Protein AF-A0A972PY99-F1 (afdb_monomer_lite)

Structure (mmCIF, N/CA/C/O backbone):
data_AF-A0A972PY99-F1
#
_entry.id   AF-A0A972PY99-F1
#
loop_
_atom_site.group_PDB
_atom_site.id
_atom_site.type_symbol
_atom_site.label_atom_id
_atom_site.label_alt_id
_atom_site.label_comp_id
_atom_site.label_asym_id
_atom_site.label_entity_id
_atom_site.label_seq_id
_atom_site.pdbx_PDB_ins_code
_atom_site.Cartn_x
_atom_site.Cartn_y
_atom_site.Cartn_z
_atom_site.occupancy
_atom_site.B_iso_or_equiv
_atom_site.auth_seq_id
_atom_site.auth_comp_id
_atom_site.auth_asym_id
_atom_site.auth_atom_id
_atom_site.pdbx_PDB_model_num
ATOM 1 N N . MET A 1 1 ? 29.462 -8.118 -29.862 1.00 39.62 1 MET A N 1
ATOM 2 C CA . MET A 1 1 ? 28.366 -7.393 -29.189 1.00 39.62 1 MET A CA 1
ATOM 3 C C . MET A 1 1 ? 28.884 -6.023 -28.794 1.00 39.62 1 MET A C 1
ATOM 5 O O . MET A 1 1 ? 29.628 -5.908 -27.832 1.00 39.62 1 MET A O 1
ATOM 9 N N . THR A 1 2 ? 28.599 -5.004 -29.597 1.00 37.78 2 THR A N 1
ATOM 10 C CA . THR A 1 2 ? 28.903 -3.607 -29.271 1.00 37.78 2 THR A CA 1
ATOM 11 C C . THR A 1 2 ? 27.813 -3.094 -28.340 1.00 37.78 2 THR A C 1
ATOM 13 O O . THR A 1 2 ? 26.681 -2.885 -28.763 1.00 37.78 2 THR A O 1
ATOM 16 N N . MET A 1 3 ? 28.150 -2.965 -27.060 1.00 38.34 3 MET A N 1
ATOM 17 C CA . MET A 1 3 ? 27.289 -2.387 -26.033 1.00 38.34 3 MET A CA 1
ATOM 18 C C . MET A 1 3 ? 27.136 -0.892 -26.343 1.00 38.34 3 MET A C 1
ATOM 20 O O . MET A 1 3 ? 28.076 -0.120 -26.154 1.00 38.34 3 MET A O 1
ATOM 24 N N . TYR A 1 4 ? 25.993 -0.491 -26.906 1.00 44.38 4 TYR A N 1
ATOM 25 C CA . TYR A 1 4 ? 25.688 0.925 -27.099 1.00 44.38 4 TYR A CA 1
ATOM 26 C C . TYR A 1 4 ? 25.599 1.601 -25.721 1.00 44.38 4 TYR A C 1
ATOM 28 O O . TYR A 1 4 ? 25.032 1.010 -24.797 1.00 44.38 4 TYR A O 1
ATOM 36 N N . PRO A 1 5 ? 26.159 2.811 -25.538 1.00 54.22 5 PRO A N 1
ATOM 37 C CA . PRO A 1 5 ? 26.021 3.531 -24.281 1.00 54.22 5 PRO A CA 1
ATOM 38 C C . PRO A 1 5 ? 24.532 3.713 -23.976 1.00 54.22 5 PRO A C 1
ATOM 40 O O . PRO A 1 5 ? 23.781 4.224 -24.805 1.00 54.22 5 PRO A O 1
ATOM 43 N N . VAL A 1 6 ? 24.110 3.244 -22.798 1.00 61.12 6 VAL A N 1
ATOM 44 C CA . VAL A 1 6 ? 22.714 3.339 -22.358 1.00 61.12 6 VAL A CA 1
ATOM 45 C C . VAL A 1 6 ? 22.304 4.806 -22.348 1.00 61.12 6 VAL A C 1
ATOM 47 O O . VAL A 1 6 ? 22.942 5.611 -21.660 1.00 61.12 6 VAL A O 1
ATOM 50 N N . ASP A 1 7 ? 21.254 5.127 -23.107 1.00 76.38 7 ASP A N 1
ATOM 51 C CA . ASP A 1 7 ? 20.685 6.468 -23.156 1.00 76.38 7 ASP A CA 1
ATOM 52 C C . ASP A 1 7 ? 20.296 6.919 -21.737 1.00 76.38 7 ASP A C 1
ATOM 54 O O . ASP A 1 7 ? 19.816 6.131 -20.914 1.00 76.38 7 ASP A O 1
ATOM 58 N N . MET A 1 8 ? 20.521 8.194 -21.425 1.00 80.69 8 MET A N 1
ATOM 59 C CA . MET A 1 8 ? 20.199 8.771 -20.118 1.00 80.69 8 MET A CA 1
ATOM 60 C C . MET A 1 8 ? 18.717 8.590 -19.771 1.00 80.69 8 MET A C 1
ATOM 62 O O . MET A 1 8 ? 18.387 8.386 -18.602 1.00 80.69 8 MET A O 1
ATOM 66 N N . THR A 1 9 ? 17.841 8.589 -20.777 1.00 80.81 9 THR A N 1
ATOM 67 C CA . THR A 1 9 ? 16.406 8.306 -20.640 1.00 80.81 9 THR A CA 1
ATOM 68 C C . THR A 1 9 ? 16.149 6.887 -20.130 1.00 80.81 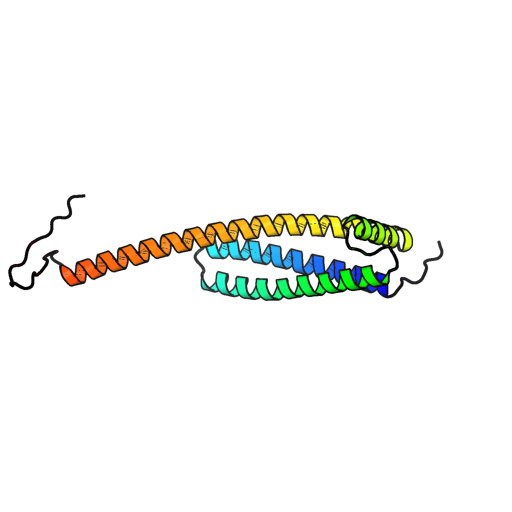9 THR A C 1
ATOM 70 O O . THR A 1 9 ? 15.412 6.700 -19.164 1.00 80.81 9 THR A O 1
ATOM 73 N N . ALA A 1 10 ? 16.813 5.883 -20.710 1.00 79.12 10 ALA A N 1
ATOM 74 C CA . ALA A 1 10 ? 16.675 4.488 -20.295 1.00 79.12 10 ALA A CA 1
ATOM 75 C C . ALA A 1 10 ? 17.210 4.262 -18.870 1.00 79.12 10 ALA A C 1
ATOM 77 O O . ALA A 1 10 ? 16.581 3.561 -18.078 1.00 79.12 10 ALA A O 1
ATOM 78 N N . LYS A 1 11 ? 18.319 4.916 -18.490 1.00 84.56 11 LYS A N 1
ATOM 79 C CA . LYS A 1 11 ? 18.833 4.861 -17.107 1.00 84.56 11 LYS A CA 1
ATOM 80 C C . LYS A 1 11 ? 17.850 5.454 -16.098 1.00 84.56 11 LYS A C 1
ATOM 82 O O . LYS A 1 11 ? 17.623 4.850 -15.052 1.00 84.56 11 LYS A O 1
ATOM 87 N N . ARG A 1 12 ? 17.266 6.617 -16.408 1.00 88.06 12 ARG A N 1
ATOM 88 C CA . ARG A 1 12 ? 16.250 7.264 -15.561 1.00 88.06 12 ARG A CA 1
ATOM 89 C C . ARG A 1 12 ? 15.008 6.393 -15.417 1.00 88.06 12 ARG A C 1
ATOM 91 O O . ARG A 1 12 ? 14.535 6.214 -14.300 1.00 88.06 12 ARG A O 1
ATOM 98 N N . PHE A 1 13 ? 14.552 5.785 -16.510 1.00 86.88 13 PHE A N 1
ATOM 99 C CA . PHE A 1 13 ? 13.431 4.848 -16.491 1.00 86.88 13 PHE A CA 1
ATOM 100 C C . PHE A 1 13 ? 13.701 3.652 -15.567 1.00 86.88 13 PHE A C 1
ATOM 102 O O . PHE A 1 13 ? 12.884 3.337 -14.706 1.00 86.88 13 PHE A O 1
ATOM 109 N N . CYS A 1 14 ? 14.873 3.023 -15.686 1.00 87.19 14 CYS A N 1
ATOM 110 C CA . CYS A 1 14 ? 15.248 1.890 -14.836 1.00 87.19 14 CYS A CA 1
ATOM 111 C C . CYS A 1 14 ? 15.313 2.278 -13.356 1.00 87.19 14 CYS A C 1
ATOM 113 O O . CYS A 1 14 ? 14.766 1.574 -12.511 1.00 87.19 14 CYS A O 1
ATOM 115 N N . LEU A 1 15 ? 15.931 3.423 -13.050 1.00 91.19 15 LEU A N 1
ATOM 116 C CA . LEU A 1 15 ? 16.009 3.938 -11.686 1.00 91.19 15 LEU A CA 1
ATOM 117 C C . LEU A 1 15 ? 14.615 4.221 -11.109 1.00 91.19 15 LEU A C 1
ATOM 119 O O . LEU A 1 15 ? 14.352 3.892 -9.956 1.00 91.19 15 LEU A O 1
ATOM 123 N N . ALA A 1 16 ? 13.719 4.802 -11.906 1.00 91.38 16 ALA A N 1
ATOM 124 C CA . ALA A 1 16 ? 12.350 5.071 -11.491 1.00 91.38 16 ALA A CA 1
ATOM 125 C C . ALA A 1 16 ? 11.551 3.776 -11.260 1.00 91.38 16 ALA A C 1
ATOM 127 O O . ALA A 1 16 ? 10.787 3.708 -10.299 1.00 91.38 16 ALA A O 1
ATOM 128 N N . MET A 1 17 ? 11.767 2.728 -12.067 1.00 91.56 17 MET A N 1
ATOM 129 C CA . MET A 1 17 ? 11.172 1.402 -11.838 1.00 91.56 17 MET A CA 1
ATOM 130 C C . MET A 1 17 ? 11.659 0.786 -10.523 1.00 91.56 17 MET A C 1
ATOM 132 O O . MET A 1 17 ? 10.850 0.285 -9.744 1.00 91.56 17 MET A O 1
ATOM 136 N N . ASP A 1 18 ? 12.961 0.858 -10.245 1.00 93.31 18 ASP A N 1
ATOM 137 C CA . ASP A 1 18 ? 13.539 0.325 -9.006 1.00 93.31 18 ASP A CA 1
ATOM 138 C C . ASP A 1 18 ? 13.028 1.071 -7.772 1.00 93.31 18 ASP A C 1
ATOM 140 O O . ASP A 1 18 ? 12.652 0.455 -6.774 1.00 93.31 18 ASP A O 1
ATOM 144 N N . GLN A 1 19 ? 12.941 2.400 -7.856 1.00 94.50 19 GLN A N 1
ATOM 145 C CA . GLN A 1 19 ? 12.344 3.226 -6.807 1.00 94.50 19 GLN A CA 1
ATOM 146 C C . GLN A 1 19 ? 10.867 2.891 -6.597 1.00 94.50 19 GLN A C 1
ATOM 148 O O . GLN A 1 19 ? 10.426 2.763 -5.455 1.00 94.50 19 GLN A O 1
ATOM 153 N N . LEU A 1 20 ? 10.107 2.703 -7.679 1.00 94.62 20 LEU A N 1
ATOM 154 C CA . LEU A 1 20 ? 8.703 2.319 -7.599 1.00 94.62 20 LEU A CA 1
ATOM 155 C C . LEU A 1 20 ? 8.539 0.970 -6.888 1.00 94.62 20 LEU A C 1
ATOM 157 O O . LEU A 1 20 ? 7.739 0.869 -5.961 1.00 94.62 20 LEU A O 1
ATOM 161 N N . LEU A 1 21 ? 9.318 -0.046 -7.270 1.00 95.06 21 LEU A N 1
ATOM 162 C CA . LEU A 1 21 ? 9.289 -1.369 -6.638 1.00 95.06 21 LEU A CA 1
ATOM 163 C C . LEU A 1 21 ? 9.672 -1.322 -5.157 1.00 95.06 21 LEU A C 1
ATOM 165 O O . LEU A 1 21 ? 9.009 -1.955 -4.330 1.00 95.06 21 LEU A O 1
ATOM 169 N N . ALA A 1 22 ? 10.702 -0.548 -4.810 1.00 95.62 22 ALA A N 1
ATOM 170 C CA . ALA A 1 22 ? 11.124 -0.362 -3.428 1.00 95.62 22 ALA A CA 1
ATOM 171 C C . ALA A 1 22 ? 10.010 0.278 -2.586 1.00 95.62 22 ALA A C 1
ATOM 173 O O . ALA A 1 22 ? 9.632 -0.268 -1.549 1.00 95.62 22 ALA A O 1
ATOM 174 N N . CYS A 1 23 ? 9.417 1.379 -3.062 1.00 96.19 23 CYS A N 1
ATOM 175 C CA . CYS A 1 23 ? 8.322 2.041 -2.357 1.00 96.19 23 CYS A CA 1
ATOM 176 C C . CYS A 1 23 ? 7.069 1.158 -2.262 1.00 96.19 23 CYS A C 1
ATOM 178 O O . CYS A 1 23 ? 6.403 1.154 -1.231 1.00 96.19 23 CYS A O 1
ATOM 180 N N . MET A 1 24 ? 6.739 0.382 -3.297 1.00 95.94 24 MET A N 1
ATOM 181 C CA . MET A 1 24 ? 5.603 -0.548 -3.261 1.00 95.94 24 MET A CA 1
ATOM 182 C C . MET A 1 24 ? 5.812 -1.673 -2.242 1.00 95.94 24 MET A C 1
ATOM 184 O O . MET A 1 24 ? 4.890 -2.011 -1.498 1.00 95.94 24 MET A O 1
ATOM 188 N N . SER A 1 25 ? 7.028 -2.215 -2.168 1.00 96.50 25 SER A N 1
ATOM 189 C CA . SER A 1 25 ? 7.395 -3.238 -1.182 1.00 96.50 25 SER A CA 1
ATOM 190 C C . SER A 1 25 ? 7.329 -2.688 0.244 1.00 96.50 25 SER A C 1
ATOM 192 O O . SER A 1 25 ? 6.773 -3.325 1.138 1.00 96.50 25 SER A O 1
ATOM 194 N N . GLU A 1 26 ? 7.833 -1.469 0.457 1.00 97.56 26 GLU A N 1
ATOM 195 C CA . GLU A 1 26 ? 7.737 -0.779 1.744 1.00 97.56 26 GLU A CA 1
ATOM 196 C C . GLU A 1 26 ? 6.276 -0.504 2.128 1.00 97.56 26 GLU A C 1
ATOM 198 O O . GLU A 1 26 ? 5.875 -0.764 3.263 1.00 97.56 26 GLU A O 1
ATOM 203 N N . ALA A 1 27 ? 5.452 -0.041 1.183 1.00 96.88 27 ALA A N 1
ATOM 204 C CA . ALA A 1 27 ? 4.031 0.193 1.415 1.00 96.88 27 ALA A CA 1
ATOM 205 C C . ALA A 1 27 ? 3.302 -1.093 1.825 1.00 96.88 27 ALA A C 1
ATOM 207 O O . ALA A 1 27 ? 2.474 -1.056 2.736 1.00 96.88 27 ALA A O 1
ATOM 208 N N . LEU A 1 28 ? 3.623 -2.228 1.195 1.00 97.12 28 LEU A N 1
ATOM 209 C CA . LEU A 1 28 ? 3.054 -3.528 1.547 1.00 97.12 28 LEU A CA 1
ATOM 210 C C . LEU A 1 28 ? 3.436 -3.937 2.972 1.00 97.12 28 LEU A C 1
ATOM 212 O O . LEU A 1 28 ? 2.550 -4.256 3.765 1.00 97.12 28 LEU A O 1
ATOM 216 N N . LEU A 1 29 ? 4.717 -3.827 3.326 1.00 97.50 29 LEU A N 1
ATOM 217 C CA . LEU A 1 29 ? 5.203 -4.117 4.676 1.00 97.50 29 LEU A CA 1
ATOM 218 C C . LEU A 1 29 ? 4.528 -3.229 5.733 1.00 97.50 29 LEU A C 1
ATOM 220 O O . LEU A 1 29 ? 4.116 -3.707 6.791 1.00 97.50 29 LEU A O 1
ATOM 224 N N . LEU A 1 30 ? 4.390 -1.928 5.463 1.00 97.50 30 LEU A N 1
ATOM 225 C CA . LEU A 1 30 ? 3.673 -1.010 6.351 1.00 97.50 30 LEU A CA 1
ATOM 226 C C . LEU A 1 30 ? 2.201 -1.407 6.497 1.00 97.50 30 LEU A C 1
ATOM 228 O O . LEU A 1 30 ? 1.661 -1.350 7.603 1.00 97.50 30 LEU A O 1
ATOM 232 N N . SER A 1 31 ? 1.573 -1.860 5.411 1.00 96.00 31 SER A N 1
ATOM 233 C CA . SER A 1 31 ? 0.199 -2.358 5.415 1.00 96.00 31 SER A CA 1
ATOM 234 C C . SER A 1 31 ? 0.041 -3.597 6.299 1.00 96.00 31 SER A C 1
ATOM 236 O O . SER A 1 31 ? -0.915 -3.679 7.069 1.00 96.00 31 SER A O 1
ATOM 238 N N . GLU A 1 32 ? 0.976 -4.543 6.237 1.00 96.94 32 GLU A N 1
ATOM 239 C CA . GLU A 1 32 ? 0.968 -5.744 7.081 1.00 96.94 32 GLU A CA 1
ATOM 240 C C . GLU A 1 32 ? 1.162 -5.398 8.556 1.00 96.94 32 GLU A C 1
ATOM 242 O O . GLU A 1 32 ? 0.369 -5.805 9.404 1.00 96.94 32 GLU A O 1
ATOM 247 N N . ARG A 1 33 ? 2.135 -4.538 8.862 1.00 97.75 33 ARG A N 1
ATOM 248 C CA . ARG A 1 33 ? 2.375 -4.068 10.233 1.00 97.75 33 ARG A CA 1
ATOM 249 C C . ARG A 1 33 ? 1.199 -3.275 10.796 1.00 97.75 33 ARG A C 1
ATOM 251 O O . ARG A 1 33 ? 0.981 -3.287 12.007 1.00 97.75 33 ARG A O 1
ATOM 258 N N . MET A 1 34 ? 0.463 -2.559 9.944 1.00 96.75 34 MET A N 1
ATOM 259 C CA . MET A 1 34 ? -0.751 -1.845 10.340 1.00 96.75 34 MET A CA 1
ATOM 260 C C . MET A 1 34 ? -1.868 -2.827 10.677 1.00 96.75 34 MET A C 1
ATOM 262 O O . MET A 1 34 ? -2.574 -2.607 11.658 1.00 96.75 34 MET A O 1
ATOM 266 N N . HIS A 1 35 ? -1.991 -3.916 9.914 1.00 96.31 35 HIS A N 1
ATOM 267 C CA . HIS A 1 35 ? -2.940 -4.984 10.205 1.00 96.31 35 HIS A CA 1
ATOM 268 C C . HIS A 1 35 ? -2.691 -5.585 11.591 1.00 96.31 35 HIS A C 1
ATOM 270 O O . HIS A 1 35 ? -3.602 -5.663 12.410 1.00 96.31 35 HIS A O 1
ATOM 276 N N . GLU A 1 36 ? -1.438 -5.945 11.874 1.00 97.06 36 GLU A N 1
ATOM 277 C CA . GLU A 1 36 ? -1.020 -6.493 13.167 1.00 97.06 36 GLU A CA 1
ATOM 278 C C . GLU A 1 36 ? -1.285 -5.515 14.316 1.00 97.06 36 GLU A C 1
ATOM 280 O O . GLU A 1 36 ? -1.830 -5.900 15.348 1.00 97.06 36 GLU A O 1
ATOM 285 N N . ALA A 1 37 ? -0.933 -4.238 14.136 1.00 95.69 37 ALA A N 1
ATOM 286 C CA . ALA A 1 37 ? -1.155 -3.209 15.148 1.00 95.69 37 ALA A CA 1
ATOM 287 C C . ALA A 1 37 ? -2.651 -2.984 15.420 1.00 95.69 37 ALA A C 1
ATOM 289 O O . ALA A 1 37 ? -3.051 -2.863 16.576 1.00 95.69 37 ALA A O 1
ATOM 290 N N . ALA A 1 38 ? -3.480 -2.973 14.372 1.00 93.19 38 ALA A N 1
ATOM 291 C CA . ALA A 1 38 ? -4.926 -2.844 14.504 1.00 93.19 38 ALA A CA 1
ATOM 292 C C . ALA A 1 38 ? -5.537 -4.065 15.206 1.00 93.19 38 ALA A C 1
ATOM 294 O O . ALA A 1 38 ? -6.354 -3.899 16.108 1.00 93.19 38 ALA A O 1
ATOM 295 N N . ALA A 1 39 ? -5.101 -5.278 14.856 1.00 93.44 39 ALA A N 1
ATOM 296 C CA . ALA A 1 39 ? -5.544 -6.507 15.510 1.00 93.44 39 ALA A CA 1
ATOM 297 C C . ALA A 1 39 ? -5.145 -6.560 16.997 1.00 93.44 39 ALA A C 1
ATOM 299 O O . ALA A 1 39 ? -5.884 -7.105 17.812 1.00 93.44 39 ALA A O 1
ATOM 300 N N . ALA A 1 40 ? -4.009 -5.957 17.359 1.00 94.69 40 ALA A N 1
ATOM 301 C CA . ALA A 1 40 ? -3.552 -5.827 18.741 1.00 94.69 40 ALA A CA 1
ATOM 302 C C . ALA A 1 40 ? -4.204 -4.661 19.516 1.00 94.69 40 ALA A C 1
ATOM 304 O O . ALA A 1 40 ? -3.942 -4.508 20.707 1.00 94.69 40 ALA A O 1
ATOM 305 N N . GLY A 1 41 ? -5.019 -3.822 18.865 1.00 91.75 41 GLY A N 1
ATOM 306 C CA . GLY A 1 41 ? -5.621 -2.636 19.487 1.00 91.75 41 GLY A CA 1
ATOM 307 C C . GLY A 1 41 ? -4.637 -1.487 19.758 1.00 91.75 41 GLY A C 1
ATOM 308 O O . GLY A 1 41 ? -4.950 -0.576 20.522 1.00 91.75 41 GLY A O 1
ATOM 309 N N . ASP A 1 42 ? -3.454 -1.493 19.137 1.00 95.06 42 ASP A N 1
ATOM 310 C CA . ASP A 1 42 ? -2.424 -0.466 19.325 1.00 95.06 42 ASP A CA 1
ATOM 311 C C . ASP A 1 42 ? -2.693 0.758 18.430 1.00 95.06 42 ASP A C 1
ATOM 313 O O . ASP A 1 42 ? -2.116 0.936 17.351 1.00 95.06 42 ASP A O 1
ATOM 317 N N . ALA A 1 43 ? -3.601 1.624 18.886 1.00 90.88 43 ALA A N 1
ATOM 318 C CA . ALA A 1 43 ? -4.027 2.814 18.148 1.00 90.88 43 ALA A CA 1
ATOM 319 C C . ALA A 1 43 ? -2.877 3.802 17.852 1.00 90.88 43 ALA A C 1
ATOM 321 O O . ALA A 1 43 ? -2.854 4.440 16.791 1.00 90.88 43 ALA A O 1
ATOM 322 N N . ALA A 1 44 ? -1.901 3.921 18.760 1.00 94.31 44 ALA A N 1
ATOM 323 C CA . ALA A 1 44 ? -0.751 4.805 18.582 1.00 94.31 44 ALA A CA 1
ATOM 324 C C . ALA A 1 44 ? 0.146 4.312 17.438 1.00 94.31 44 ALA A C 1
ATOM 326 O O . ALA A 1 44 ? 0.541 5.088 16.558 1.00 94.31 44 ALA A O 1
ATOM 327 N N . ARG A 1 45 ? 0.415 3.003 17.394 1.00 95.81 45 ARG A N 1
ATOM 328 C CA . ARG A 1 45 ? 1.186 2.387 16.314 1.00 95.81 45 ARG A CA 1
ATOM 329 C C . ARG A 1 45 ? 0.439 2.409 14.985 1.00 95.81 45 ARG A C 1
ATOM 331 O O . ARG A 1 45 ? 1.068 2.720 13.975 1.00 95.81 45 ARG A O 1
ATOM 338 N N . VAL A 1 46 ? -0.875 2.166 14.970 1.00 94.62 46 VAL A N 1
ATOM 339 C CA . VAL A 1 46 ? -1.706 2.312 13.757 1.00 94.62 46 VAL A CA 1
ATOM 340 C C . VAL A 1 46 ? -1.579 3.726 13.180 1.00 94.62 46 VAL A C 1
ATOM 342 O O . VAL A 1 46 ? -1.305 3.881 11.990 1.00 94.62 46 VAL A O 1
ATOM 345 N N . SER A 1 47 ? -1.679 4.756 14.023 1.00 94.31 47 SER A N 1
ATOM 346 C CA . SER A 1 47 ? -1.563 6.159 13.599 1.00 94.31 47 SER A CA 1
ATOM 347 C C . SER A 1 47 ? -0.174 6.488 13.035 1.00 94.31 47 SER A C 1
ATOM 349 O O . SER A 1 47 ? -0.052 7.121 11.984 1.00 94.31 47 SER A O 1
ATOM 351 N N . SER A 1 48 ? 0.889 6.009 13.689 1.00 97.31 48 SER A N 1
ATOM 352 C CA . SER A 1 48 ? 2.269 6.183 13.213 1.00 97.31 48 SER A CA 1
ATOM 353 C C . SER A 1 48 ? 2.511 5.505 11.857 1.00 97.31 48 SER A C 1
ATOM 355 O O . SER A 1 48 ? 3.119 6.098 10.960 1.00 97.31 48 SER A O 1
ATOM 357 N N . LEU A 1 49 ? 2.000 4.283 11.676 1.00 97.00 49 LEU A N 1
ATOM 358 C CA . LEU A 1 49 ? 2.120 3.529 10.426 1.00 97.00 49 LEU A CA 1
ATOM 359 C C . LEU A 1 49 ? 1.299 4.156 9.293 1.00 97.00 49 LEU A C 1
ATOM 361 O O . LEU A 1 49 ? 1.755 4.174 8.150 1.00 97.00 49 LEU A O 1
ATOM 365 N N . ALA A 1 50 ? 0.133 4.734 9.592 1.00 93.38 50 ALA A N 1
ATOM 366 C CA . ALA A 1 50 ? -0.665 5.466 8.609 1.00 93.38 50 ALA A CA 1
ATOM 367 C C . ALA A 1 50 ? 0.081 6.702 8.083 1.00 93.38 50 ALA A C 1
ATOM 369 O O . ALA A 1 50 ? 0.160 6.913 6.872 1.00 93.38 50 ALA A O 1
ATOM 370 N N . ALA A 1 51 ? 0.723 7.469 8.971 1.00 95.19 51 ALA A N 1
ATOM 371 C CA . ALA A 1 51 ? 1.545 8.611 8.573 1.00 95.19 51 ALA A CA 1
ATOM 372 C C . ALA A 1 51 ? 2.763 8.197 7.722 1.00 95.19 51 ALA A C 1
ATOM 374 O O . ALA A 1 51 ? 3.116 8.888 6.765 1.00 95.19 51 ALA A O 1
ATOM 375 N N . GLN A 1 52 ? 3.401 7.065 8.044 1.00 96.69 52 GLN A N 1
ATOM 376 C CA . GLN A 1 52 ? 4.484 6.493 7.232 1.00 96.69 52 GLN A CA 1
ATOM 377 C C . GLN A 1 52 ? 3.986 6.073 5.844 1.00 96.69 52 GLN A C 1
ATOM 379 O O . GLN A 1 52 ? 4.592 6.447 4.842 1.00 96.69 52 GLN A O 1
ATOM 384 N N . THR A 1 53 ? 2.841 5.391 5.781 1.00 93.75 53 THR A N 1
ATOM 385 C CA . THR A 1 53 ? 2.207 4.962 4.523 1.00 93.75 53 THR A CA 1
ATOM 386 C C . THR A 1 53 ? 1.923 6.159 3.612 1.00 93.75 53 THR A C 1
ATOM 388 O O . THR A 1 53 ? 2.194 6.099 2.415 1.00 93.75 53 THR A O 1
ATOM 391 N N . GLY A 1 54 ? 1.465 7.285 4.175 1.00 92.50 54 GLY A N 1
ATOM 392 C CA . GLY A 1 54 ? 1.255 8.527 3.426 1.00 92.50 54 GLY A CA 1
ATOM 393 C C . GLY A 1 54 ? 2.530 9.079 2.775 1.00 92.50 54 GLY A C 1
ATOM 394 O O . GLY A 1 54 ? 2.487 9.526 1.632 1.00 92.50 54 GLY A O 1
ATOM 395 N N . ARG A 1 55 ? 3.684 8.997 3.453 1.00 94.94 55 ARG A N 1
ATOM 396 C CA . ARG A 1 55 ? 4.975 9.423 2.879 1.00 94.94 55 ARG A CA 1
ATOM 397 C C . ARG A 1 55 ? 5.432 8.510 1.745 1.00 94.94 55 ARG A C 1
ATOM 399 O O . ARG A 1 55 ? 5.856 9.004 0.704 1.00 94.94 55 ARG A O 1
ATOM 406 N N . VAL A 1 56 ? 5.306 7.195 1.923 1.00 96.00 56 VAL A N 1
ATOM 407 C CA . VAL A 1 56 ? 5.663 6.213 0.886 1.00 96.00 56 VAL A CA 1
ATOM 408 C C . VAL A 1 56 ? 4.769 6.368 -0.348 1.00 96.00 56 VAL A C 1
ATOM 410 O O . VAL A 1 56 ? 5.258 6.299 -1.475 1.00 96.00 56 VAL A O 1
ATOM 413 N N . ALA A 1 57 ? 3.481 6.676 -0.163 1.00 93.00 57 ALA A N 1
ATOM 414 C CA . ALA A 1 57 ? 2.558 6.944 -1.264 1.00 93.00 57 ALA A CA 1
ATOM 415 C C . ALA A 1 57 ? 2.995 8.134 -2.138 1.00 93.00 57 ALA A C 1
ATOM 417 O O . ALA A 1 57 ? 2.841 8.087 -3.359 1.00 93.00 57 ALA A O 1
ATOM 418 N N . GLU A 1 58 ? 3.579 9.182 -1.553 1.00 94.75 58 GLU A N 1
ATOM 419 C CA . GLU A 1 58 ? 4.156 10.283 -2.335 1.00 94.75 58 GLU A CA 1
ATOM 420 C C . GLU A 1 58 ? 5.395 9.847 -3.129 1.00 94.75 58 GLU A C 1
ATOM 422 O O . GLU A 1 58 ? 5.561 10.272 -4.275 1.00 94.75 58 GLU A O 1
ATOM 427 N N . GLY A 1 59 ? 6.209 8.939 -2.579 1.00 94.12 59 GLY A N 1
ATOM 428 C CA . GLY A 1 59 ? 7.318 8.298 -3.294 1.00 94.12 59 GLY A CA 1
ATOM 429 C C . GLY A 1 59 ? 6.847 7.496 -4.511 1.00 94.12 59 GLY A C 1
ATOM 430 O O . GLY A 1 59 ? 7.349 7.702 -5.616 1.00 94.12 59 GLY A O 1
ATOM 431 N N . ILE A 1 60 ? 5.805 6.674 -4.343 1.00 93.56 60 ILE A N 1
ATOM 432 C CA . ILE A 1 60 ? 5.162 5.916 -5.433 1.00 93.56 60 ILE A CA 1
ATOM 433 C C . ILE A 1 60 ? 4.686 6.866 -6.540 1.00 93.56 60 ILE A C 1
ATOM 435 O O . ILE A 1 60 ? 4.967 6.645 -7.719 1.00 93.56 60 ILE A O 1
ATOM 439 N N . LYS A 1 61 ? 3.999 7.959 -6.179 1.00 92.81 61 LYS A N 1
ATOM 440 C CA . LYS A 1 61 ? 3.529 8.959 -7.152 1.00 92.81 61 LYS A CA 1
ATOM 441 C C . LYS A 1 61 ? 4.684 9.648 -7.876 1.00 92.81 61 LYS A C 1
ATOM 443 O O . LYS A 1 61 ? 4.575 9.905 -9.073 1.00 92.81 61 LYS A O 1
ATOM 448 N N . ALA A 1 62 ? 5.762 9.984 -7.170 1.00 93.50 62 ALA A N 1
ATOM 449 C CA . ALA A 1 62 ? 6.930 10.623 -7.765 1.00 93.50 62 ALA A CA 1
ATOM 450 C C . ALA A 1 62 ? 7.621 9.702 -8.779 1.00 93.50 62 ALA A C 1
ATOM 452 O O . ALA A 1 62 ? 7.835 10.122 -9.916 1.00 93.50 62 ALA A O 1
ATOM 453 N N . ALA A 1 63 ? 7.870 8.443 -8.408 1.00 92.00 63 ALA A N 1
ATOM 454 C CA . ALA A 1 63 ? 8.447 7.442 -9.302 1.00 92.00 63 ALA A CA 1
ATOM 455 C C . ALA A 1 63 ? 7.543 7.174 -10.519 1.00 92.00 63 ALA A C 1
ATOM 457 O O . ALA A 1 63 ? 8.015 7.162 -11.653 1.00 92.00 63 ALA A O 1
ATOM 458 N N . GLY A 1 64 ? 6.225 7.061 -10.313 1.00 89.50 64 GLY A N 1
ATOM 459 C CA . GLY A 1 64 ? 5.259 6.897 -11.403 1.00 89.50 64 GLY A CA 1
ATOM 460 C C . GLY A 1 64 ? 5.250 8.066 -12.395 1.00 89.50 64 GLY A C 1
ATOM 461 O O . GLY A 1 64 ? 5.205 7.848 -13.604 1.00 89.50 64 GLY A O 1
ATOM 462 N N . ARG A 1 65 ? 5.350 9.312 -11.910 1.00 90.12 65 ARG A N 1
ATOM 463 C CA . ARG A 1 65 ? 5.473 10.494 -12.784 1.00 90.12 65 ARG A CA 1
ATOM 464 C C . ARG A 1 65 ? 6.765 10.481 -13.596 1.00 90.12 65 ARG A C 1
ATOM 466 O O . ARG A 1 65 ? 6.735 10.837 -14.768 1.00 90.12 65 ARG A O 1
ATOM 473 N N . GLU A 1 66 ? 7.872 10.067 -12.990 1.00 89.50 66 GLU A N 1
ATOM 474 C CA . GLU A 1 66 ? 9.163 9.971 -13.675 1.00 89.50 66 GLU A CA 1
ATOM 475 C C . GLU A 1 66 ? 9.146 8.895 -14.774 1.00 89.50 66 GLU A C 1
ATOM 477 O O . GLU A 1 66 ? 9.656 9.131 -15.870 1.00 89.50 66 GLU A O 1
ATOM 482 N N . LEU A 1 67 ? 8.496 7.751 -14.529 1.00 86.69 67 LEU A N 1
ATOM 483 C CA . LEU A 1 67 ? 8.301 6.707 -15.542 1.00 86.69 67 LEU A CA 1
ATOM 484 C C . LEU A 1 67 ? 7.503 7.209 -16.743 1.00 86.69 67 LEU A C 1
ATOM 486 O O . LEU A 1 67 ? 7.905 6.976 -17.883 1.00 86.69 67 LEU A O 1
ATOM 490 N N . LEU A 1 68 ? 6.404 7.924 -16.488 1.00 82.88 68 LEU A N 1
ATOM 491 C CA . LEU A 1 68 ? 5.587 8.525 -17.542 1.00 82.88 68 LEU A CA 1
ATOM 492 C C . LEU A 1 68 ? 6.385 9.561 -18.340 1.00 82.88 68 LEU A C 1
ATOM 494 O O . LEU A 1 68 ? 6.388 9.511 -19.565 1.00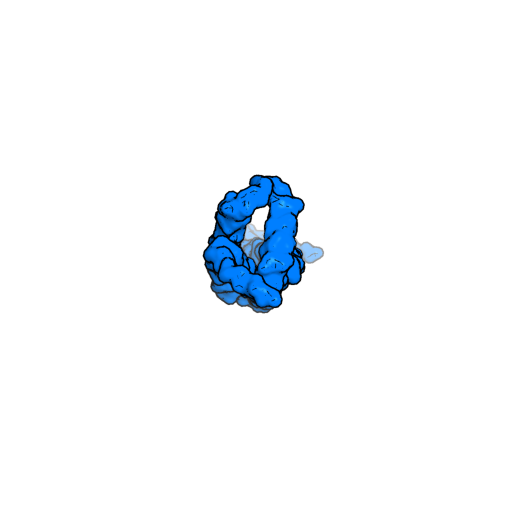 82.88 68 LEU A O 1
ATOM 498 N N . ALA A 1 69 ? 7.132 10.434 -17.658 1.00 84.00 69 ALA A N 1
ATOM 499 C CA . ALA A 1 69 ? 7.972 11.433 -18.314 1.00 84.00 69 ALA A CA 1
ATOM 500 C C . ALA A 1 69 ? 9.037 10.792 -19.221 1.00 84.00 69 ALA A C 1
ATOM 502 O O . ALA A 1 69 ? 9.271 11.269 -20.330 1.00 84.00 69 ALA A O 1
ATOM 503 N N . CYS A 1 70 ? 9.656 9.694 -18.779 1.00 80.69 70 CYS A N 1
ATOM 504 C CA . CYS A 1 70 ? 10.624 8.953 -19.587 1.00 80.69 70 CYS A CA 1
ATOM 505 C C . CYS A 1 70 ? 9.964 8.278 -20.803 1.00 80.69 70 CYS A C 1
ATOM 507 O O . CYS A 1 70 ? 10.531 8.307 -21.897 1.00 80.69 70 CYS A O 1
ATOM 509 N N . ALA A 1 71 ? 8.771 7.700 -20.635 1.00 73.25 71 ALA A N 1
ATOM 510 C CA . ALA A 1 71 ? 8.027 7.070 -21.725 1.00 73.25 71 ALA A CA 1
ATOM 511 C C . ALA A 1 71 ? 7.574 8.089 -22.789 1.00 73.25 71 ALA A C 1
ATOM 513 O O . ALA A 1 71 ? 7.663 7.807 -23.982 1.00 73.25 71 ALA A O 1
ATOM 514 N N . ASP A 1 72 ? 7.180 9.299 -22.380 1.00 72.44 72 ASP A N 1
ATOM 515 C CA . ASP A 1 72 ? 6.781 10.378 -23.294 1.00 72.44 72 ASP A CA 1
ATOM 516 C C . ASP A 1 72 ? 7.951 10.911 -24.143 1.00 72.44 72 ASP A C 1
ATOM 518 O O . ASP A 1 72 ? 7.760 11.316 -25.291 1.00 72.44 72 ASP A O 1
ATOM 522 N N . THR A 1 73 ? 9.180 10.896 -23.612 1.00 67.19 73 THR A N 1
ATOM 523 C CA . THR A 1 73 ? 10.382 11.345 -24.344 1.00 67.19 73 THR A CA 1
ATOM 524 C C . THR A 1 73 ? 10.912 10.338 -25.369 1.00 67.19 73 THR A C 1
ATOM 526 O O . THR A 1 73 ? 11.673 10.721 -26.255 1.00 67.19 73 THR A O 1
ATOM 529 N N . GLY A 1 74 ? 10.515 9.064 -25.278 1.00 58.22 74 GLY A N 1
ATOM 530 C CA . GLY A 1 74 ? 11.085 7.957 -26.055 1.00 58.22 74 GLY A CA 1
ATOM 531 C C . GLY A 1 74 ? 10.604 7.826 -27.505 1.00 58.22 74 GLY A C 1
ATOM 532 O O . GLY A 1 74 ? 11.042 6.916 -28.203 1.00 58.22 74 GLY A O 1
ATOM 533 N N . GLY A 1 75 ? 9.695 8.683 -27.981 1.00 51.72 75 GLY A N 1
ATOM 534 C CA . GLY A 1 75 ? 9.238 8.703 -29.381 1.00 51.72 75 GLY A CA 1
ATOM 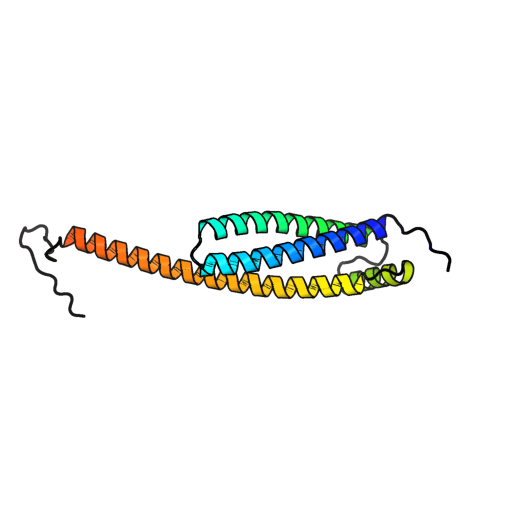535 C C . GLY A 1 75 ? 8.407 7.493 -29.845 1.00 51.72 75 GLY A C 1
ATOM 536 O O . GLY A 1 75 ? 7.864 7.523 -30.949 1.00 51.72 75 GLY A O 1
ATOM 537 N N . ALA A 1 76 ? 8.247 6.455 -29.020 1.00 46.28 76 ALA A N 1
ATOM 538 C CA . ALA A 1 76 ? 7.239 5.420 -29.219 1.00 46.28 76 ALA A CA 1
ATOM 539 C C . ALA A 1 76 ? 5.856 6.031 -28.948 1.00 46.28 76 ALA A C 1
ATOM 541 O O . ALA A 1 76 ? 5.695 6.806 -28.008 1.00 46.28 76 ALA A O 1
ATOM 542 N N . GLY A 1 77 ? 4.884 5.750 -29.820 1.00 48.56 77 GLY A N 1
ATOM 543 C CA . GLY A 1 77 ? 3.569 6.393 -29.829 1.00 48.56 77 GLY A CA 1
ATOM 544 C C . GLY A 1 77 ? 2.975 6.592 -28.433 1.00 48.56 77 GLY A C 1
ATOM 545 O O . GLY A 1 77 ? 3.034 5.687 -27.607 1.00 48.56 77 GLY A O 1
ATOM 546 N N . ARG A 1 78 ? 2.424 7.797 -28.205 1.00 48.19 78 ARG A N 1
ATOM 547 C CA . ARG A 1 78 ? 1.787 8.272 -26.961 1.00 48.19 78 ARG A CA 1
ATOM 548 C C . ARG A 1 78 ? 1.409 7.119 -26.015 1.00 48.19 78 ARG A C 1
ATOM 550 O O . ARG A 1 78 ? 0.515 6.346 -26.381 1.00 48.19 78 ARG A O 1
ATOM 557 N N . PRO A 1 79 ? 1.967 7.040 -24.794 1.00 49.75 79 PRO A N 1
ATOM 558 C CA . PRO A 1 79 ? 1.559 6.069 -23.784 1.00 49.75 79 PRO A CA 1
ATOM 559 C C . PRO A 1 79 ? 0.196 6.473 -23.190 1.00 49.75 79 PRO A C 1
ATOM 561 O O . PRO A 1 79 ? 0.045 6.743 -22.007 1.00 49.75 79 PRO A O 1
ATOM 564 N N . GLY A 1 80 ? -0.827 6.560 -24.041 1.00 49.12 80 GLY A N 1
ATOM 565 C CA . GLY A 1 80 ? -2.230 6.682 -23.650 1.00 49.12 80 GLY A CA 1
ATOM 566 C C . GLY A 1 80 ? -2.917 5.321 -23.519 1.00 49.12 80 GLY A C 1
ATOM 567 O O . GLY A 1 80 ? -4.058 5.253 -23.075 1.00 49.12 80 GLY A O 1
ATOM 568 N N . THR A 1 81 ? -2.241 4.235 -23.907 1.00 56.09 81 THR A N 1
ATOM 569 C CA . THR A 1 81 ? -2.744 2.859 -23.828 1.00 56.09 81 THR A CA 1
ATOM 570 C C . THR A 1 81 ? -1.665 1.960 -23.225 1.00 56.09 81 THR A C 1
ATOM 572 O O . THR A 1 81 ? -0.485 2.117 -23.534 1.00 56.09 81 THR A O 1
ATOM 575 N N . GLY A 1 82 ? -2.052 1.021 -22.352 1.00 59.84 82 GLY A N 1
ATOM 576 C CA . GLY A 1 82 ? -1.110 0.116 -21.675 1.00 59.84 82 GLY A CA 1
ATOM 577 C C . GLY A 1 82 ? -0.241 -0.721 -22.626 1.00 59.84 82 GLY A C 1
ATOM 578 O O . GLY A 1 82 ? 0.841 -1.144 -22.235 1.00 59.84 82 GLY A O 1
ATOM 579 N N . SER A 1 83 ? -0.663 -0.903 -23.884 1.00 62.66 83 SER A N 1
ATOM 580 C CA . SER A 1 83 ? 0.125 -1.568 -24.928 1.00 62.66 83 SER A CA 1
ATOM 581 C C . SER A 1 83 ? 1.374 -0.778 -25.324 1.00 62.66 83 SER A C 1
ATOM 583 O O . SER A 1 83 ? 2.451 -1.356 -25.387 1.00 62.66 83 SER A O 1
ATOM 585 N N . GLY A 1 84 ? 1.277 0.549 -25.486 1.00 68.38 84 GLY A N 1
ATOM 586 C CA . GLY A 1 84 ? 2.430 1.375 -25.876 1.00 68.38 84 GLY A CA 1
ATOM 587 C C . GLY A 1 84 ? 3.536 1.423 -24.815 1.00 68.38 84 GLY A C 1
ATOM 588 O O . GLY A 1 84 ? 4.714 1.538 -25.144 1.00 68.38 84 GLY A O 1
ATOM 589 N N . PHE A 1 85 ? 3.173 1.272 -23.538 1.00 75.06 85 PHE A N 1
ATOM 590 C CA . PHE A 1 85 ? 4.138 1.168 -22.442 1.00 75.06 85 PHE A CA 1
ATOM 591 C C . PHE A 1 85 ? 4.910 -0.159 -22.472 1.00 75.06 85 PHE A C 1
ATOM 593 O O . PHE A 1 85 ? 6.128 -0.158 -22.313 1.00 75.06 85 PHE A O 1
ATOM 600 N N . LEU A 1 86 ? 4.224 -1.284 -22.701 1.00 80.00 86 LEU A N 1
ATOM 601 C CA . LEU A 1 86 ? 4.870 -2.600 -22.768 1.00 80.00 86 LEU A CA 1
ATOM 602 C C . LEU A 1 86 ? 5.782 -2.728 -23.991 1.00 80.00 86 LEU A C 1
ATOM 604 O O . LEU A 1 86 ? 6.880 -3.268 -23.873 1.00 80.00 86 LEU A O 1
ATOM 608 N N . ASP A 1 87 ? 5.373 -2.164 -25.129 1.00 79.62 87 ASP A N 1
ATOM 609 C CA . ASP A 1 87 ? 6.206 -2.115 -26.333 1.00 79.62 87 ASP A CA 1
ATOM 610 C C . ASP A 1 87 ? 7.491 -1.304 -26.087 1.00 79.62 87 ASP A C 1
ATOM 612 O O . ASP A 1 87 ? 8.582 -1.717 -26.485 1.00 79.62 87 ASP A O 1
ATOM 616 N N . TYR A 1 88 ? 7.387 -0.182 -25.364 1.00 78.00 88 TYR A N 1
ATOM 617 C CA . TYR A 1 88 ? 8.542 0.627 -24.968 1.00 78.00 88 TYR A CA 1
ATOM 618 C C . TYR A 1 88 ? 9.486 -0.128 -24.021 1.00 78.00 88 TYR A C 1
ATOM 620 O O . TYR A 1 88 ? 10.697 -0.158 -24.247 1.00 78.00 88 TYR A O 1
ATOM 628 N N . VAL A 1 89 ? 8.939 -0.794 -23.000 1.00 83.56 89 VAL A N 1
ATOM 629 C CA . VAL A 1 89 ? 9.702 -1.636 -22.062 1.00 83.56 89 VAL A CA 1
ATOM 630 C C . VAL A 1 89 ? 10.433 -2.759 -22.800 1.00 83.56 89 VAL A C 1
ATOM 632 O O . VAL A 1 89 ? 11.641 -2.916 -22.630 1.00 83.56 89 VAL A O 1
ATOM 635 N N . SER A 1 90 ? 9.740 -3.474 -23.690 1.00 82.62 90 SER A N 1
ATOM 636 C CA . SER A 1 90 ? 10.335 -4.528 -24.519 1.00 82.62 90 SER A CA 1
ATOM 637 C C . SER A 1 90 ? 11.436 -3.989 -25.442 1.00 82.62 90 SER A C 1
ATOM 639 O O . SER A 1 90 ? 12.427 -4.678 -25.705 1.00 82.62 90 SER A O 1
ATOM 641 N N . GLY A 1 91 ? 11.284 -2.759 -25.940 1.00 82.06 91 GLY A N 1
ATOM 642 C CA . GLY A 1 91 ? 12.306 -2.072 -26.726 1.00 82.06 91 GLY A CA 1
ATOM 643 C C . GLY A 1 91 ? 13.576 -1.786 -25.921 1.00 82.06 91 GLY A C 1
ATOM 644 O O . GLY A 1 91 ? 14.680 -2.012 -26.418 1.00 82.06 91 GLY A O 1
ATOM 645 N N . ILE A 1 92 ? 13.443 -1.352 -24.664 1.00 81.06 92 ILE A N 1
ATOM 646 C CA . ILE A 1 92 ? 14.589 -1.114 -23.772 1.00 81.06 92 ILE A CA 1
ATOM 647 C C . ILE A 1 92 ? 15.260 -2.434 -23.380 1.00 81.06 92 ILE A C 1
ATOM 649 O O . ILE A 1 92 ? 16.486 -2.530 -23.470 1.00 81.06 92 ILE A O 1
ATOM 653 N N . ASP A 1 93 ? 14.488 -3.454 -22.999 1.00 84.44 93 ASP A N 1
ATOM 654 C CA . ASP A 1 93 ? 15.026 -4.761 -22.600 1.00 84.44 93 ASP A CA 1
ATOM 655 C C . ASP A 1 93 ? 15.847 -5.399 -23.720 1.00 84.44 93 ASP A C 1
ATOM 657 O O . ASP A 1 93 ? 16.991 -5.801 -23.505 1.00 84.44 93 ASP A O 1
ATOM 661 N N . SER A 1 94 ? 15.314 -5.407 -24.945 1.00 83.12 94 SER A N 1
ATOM 662 C CA . SER A 1 94 ? 16.024 -5.938 -26.116 1.00 83.12 94 SER A CA 1
ATOM 663 C C . SER A 1 94 ? 17.259 -5.115 -26.503 1.00 83.12 94 SER A C 1
ATOM 665 O O . SER A 1 94 ? 18.264 -5.687 -26.926 1.00 83.12 94 SER A O 1
ATOM 667 N N . SER A 1 95 ? 17.218 -3.789 -26.333 1.00 81.94 95 SER A N 1
ATOM 668 C CA . SER A 1 95 ? 18.320 -2.894 -26.716 1.00 81.94 95 SER A CA 1
ATOM 669 C C . SER A 1 95 ? 19.474 -2.887 -25.712 1.00 81.94 95 SER A C 1
ATOM 671 O O . SER A 1 95 ? 20.628 -2.709 -26.107 1.00 81.94 95 SER A O 1
ATOM 673 N N . TYR A 1 96 ? 19.182 -3.067 -24.422 1.00 79.00 96 TYR A N 1
ATOM 674 C CA . TYR A 1 96 ? 20.160 -2.895 -23.344 1.00 79.00 96 TYR A CA 1
ATOM 675 C C . TYR A 1 96 ? 20.375 -4.137 -22.471 1.00 79.00 96 TYR A C 1
ATOM 677 O O . TYR A 1 96 ? 21.228 -4.098 -21.586 1.00 79.00 96 TYR A O 1
A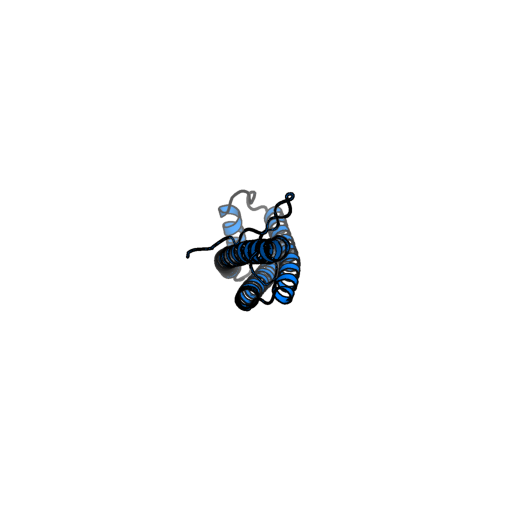TOM 685 N N . GLY A 1 97 ? 19.661 -5.239 -22.724 1.00 79.19 97 GLY A N 1
ATOM 686 C CA . GLY A 1 97 ? 19.784 -6.481 -21.953 1.00 79.19 97 GLY A CA 1
ATOM 687 C C . GLY A 1 97 ? 19.319 -6.332 -20.504 1.00 79.19 97 GLY A C 1
ATOM 688 O O . GLY A 1 97 ? 19.924 -6.910 -19.603 1.00 79.19 97 GLY A O 1
ATOM 689 N N . MET A 1 98 ? 18.300 -5.504 -20.279 1.00 80.44 98 MET A N 1
ATOM 690 C CA . MET A 1 98 ? 17.711 -5.260 -18.962 1.00 80.44 98 MET A CA 1
ATOM 691 C C . MET A 1 98 ? 16.555 -6.242 -18.706 1.00 80.44 98 MET A C 1
ATOM 693 O O . MET A 1 98 ? 16.056 -6.873 -19.634 1.00 80.44 98 MET A O 1
ATOM 697 N N . ASP A 1 99 ? 16.160 -6.382 -17.438 1.00 86.19 99 ASP A N 1
ATOM 698 C CA . ASP A 1 99 ? 14.972 -7.139 -17.016 1.00 86.19 99 ASP A CA 1
ATOM 699 C C . ASP A 1 99 ? 13.892 -6.173 -16.501 1.00 86.19 99 ASP A C 1
ATOM 701 O O . ASP A 1 99 ? 13.603 -6.093 -15.306 1.00 86.19 99 ASP A O 1
ATOM 705 N N . LEU A 1 100 ? 13.363 -5.323 -17.381 1.00 85.81 100 LEU A N 1
ATOM 706 C CA . LEU A 1 100 ? 12.275 -4.406 -17.044 1.00 85.81 100 LEU A CA 1
ATOM 707 C C . LEU A 1 100 ? 10.915 -5.090 -17.139 1.00 85.81 100 LEU A C 1
ATOM 709 O O . LEU A 1 100 ? 10.035 -4.760 -16.347 1.00 85.81 100 LEU A O 1
ATOM 713 N N . ALA A 1 101 ? 10.740 -6.051 -18.046 1.00 85.19 101 ALA A N 1
ATOM 714 C CA . ALA A 1 101 ? 9.531 -6.862 -18.120 1.00 85.19 101 ALA A CA 1
ATOM 715 C C . ALA A 1 101 ? 9.260 -7.586 -16.789 1.00 85.19 101 ALA A C 1
ATOM 717 O O . ALA A 1 101 ? 8.162 -7.446 -16.241 1.00 85.19 101 ALA A O 1
ATOM 718 N N . GLY A 1 102 ? 10.270 -8.248 -16.208 1.00 87.94 102 GLY A N 1
ATOM 719 C CA . GLY A 1 102 ? 10.156 -8.875 -14.889 1.00 87.94 102 GLY A CA 1
ATOM 720 C C . GLY A 1 102 ? 9.855 -7.863 -13.779 1.00 87.94 102 GLY A C 1
ATOM 721 O O . GLY A 1 102 ? 9.031 -8.114 -12.901 1.00 87.94 102 GLY A O 1
ATOM 722 N N . LYS A 1 103 ? 10.431 -6.656 -13.850 1.00 90.12 103 LYS A N 1
ATOM 723 C CA . LYS A 1 103 ? 10.122 -5.566 -12.905 1.00 90.12 103 LYS A CA 1
ATOM 724 C C . LYS A 1 103 ? 8.685 -5.054 -13.025 1.00 90.12 103 LYS A C 1
ATOM 726 O O . LYS A 1 103 ? 8.076 -4.723 -12.010 1.00 90.12 103 LYS A O 1
ATOM 731 N N . VAL A 1 104 ? 8.125 -4.974 -14.232 1.00 88.75 104 VAL A N 1
ATOM 732 C CA . VAL A 1 104 ? 6.721 -4.581 -14.447 1.00 88.75 104 VAL A CA 1
ATOM 733 C C . VAL A 1 104 ? 5.772 -5.650 -13.908 1.00 88.75 104 VAL A C 1
ATOM 735 O O . VAL A 1 104 ? 4.772 -5.312 -13.270 1.00 88.75 104 VAL A O 1
ATOM 738 N N . GLU A 1 105 ? 6.095 -6.927 -14.109 1.00 89.81 105 GLU A N 1
ATOM 739 C CA . GLU A 1 105 ? 5.340 -8.038 -13.528 1.00 89.81 105 GLU A CA 1
ATOM 740 C C . GLU A 1 105 ? 5.381 -7.997 -11.995 1.00 89.81 105 GLU A C 1
ATOM 742 O O . GLU A 1 105 ? 4.327 -7.960 -11.357 1.00 89.81 105 GLU A O 1
ATOM 747 N N . GLY A 1 106 ? 6.572 -7.857 -11.404 1.00 91.75 106 GLY A N 1
ATOM 748 C CA . GLY A 1 106 ? 6.734 -7.711 -9.956 1.00 91.75 106 GLY A CA 1
ATOM 749 C C . GLY A 1 106 ? 5.988 -6.498 -9.389 1.00 91.75 106 GLY A C 1
ATOM 750 O O . GLY A 1 106 ? 5.376 -6.575 -8.323 1.00 91.75 106 GLY A O 1
ATOM 751 N N . PHE A 1 107 ? 5.945 -5.381 -10.123 1.00 92.19 107 PHE A N 1
ATOM 75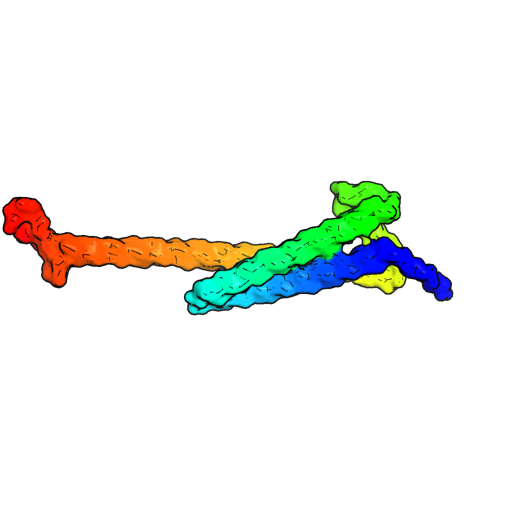2 C CA . PHE A 1 107 ? 5.130 -4.227 -9.743 1.00 92.19 107 PHE A CA 1
ATOM 753 C C . PHE A 1 107 ? 3.635 -4.572 -9.720 1.00 92.19 107 PHE A C 1
ATOM 755 O O . PHE A 1 107 ? 2.938 -4.218 -8.766 1.00 92.19 107 PHE A O 1
ATOM 762 N N . ALA A 1 108 ? 3.132 -5.268 -10.743 1.00 90.94 108 ALA A N 1
ATOM 763 C CA . ALA A 1 108 ? 1.730 -5.664 -10.813 1.00 90.94 108 ALA A CA 1
ATOM 764 C C . ALA A 1 108 ? 1.347 -6.627 -9.676 1.00 90.94 108 ALA A C 1
ATOM 766 O O . ALA A 1 108 ? 0.264 -6.496 -9.098 1.00 90.94 108 ALA A O 1
ATOM 767 N N . GLU A 1 109 ? 2.228 -7.561 -9.320 1.00 95.12 109 GLU A N 1
ATOM 768 C CA . GLU A 1 109 ? 2.040 -8.461 -8.179 1.00 95.12 109 GLU A CA 1
ATOM 769 C C . GLU A 1 109 ? 1.982 -7.700 -6.852 1.00 95.12 109 GLU A C 1
ATOM 771 O O . GLU A 1 109 ? 1.015 -7.852 -6.097 1.00 95.12 109 GLU A O 1
ATOM 776 N N . LEU A 1 110 ? 2.954 -6.817 -6.601 1.00 95.19 110 LEU A N 1
ATOM 777 C CA . LEU A 1 110 ? 2.978 -5.970 -5.406 1.00 95.19 110 LEU A CA 1
ATOM 778 C C . LEU A 1 110 ? 1.736 -5.079 -5.319 1.00 95.19 110 LEU A C 1
ATOM 780 O O . LEU A 1 110 ? 1.151 -4.943 -4.245 1.00 95.19 110 LEU A O 1
ATOM 784 N N . ALA A 1 111 ? 1.291 -4.505 -6.438 1.00 93.12 111 ALA A N 1
ATOM 785 C CA . ALA A 1 111 ? 0.087 -3.683 -6.485 1.00 93.12 111 ALA A CA 1
ATOM 786 C C . ALA A 1 111 ? -1.168 -4.480 -6.110 1.00 93.12 111 ALA A C 1
ATOM 788 O O . ALA A 1 111 ? -1.965 -4.018 -5.292 1.00 93.12 111 ALA A O 1
ATOM 789 N N . ARG A 1 112 ? -1.331 -5.696 -6.649 1.00 95.31 112 ARG A N 1
ATOM 790 C CA . ARG A 1 112 ? -2.451 -6.581 -6.287 1.00 95.31 112 ARG A CA 1
ATOM 791 C C . ARG A 1 112 ? -2.414 -6.944 -4.803 1.00 95.31 112 ARG A C 1
ATOM 793 O O . ARG A 1 112 ? -3.435 -6.817 -4.127 1.00 95.31 112 ARG A O 1
ATOM 800 N N . ALA A 1 113 ? -1.252 -7.348 -4.288 1.00 96.12 113 ALA A N 1
ATOM 801 C CA . ALA A 1 113 ? -1.083 -7.699 -2.879 1.00 96.12 113 ALA A CA 1
ATOM 802 C C . ALA A 1 113 ? -1.399 -6.512 -1.953 1.00 96.12 113 ALA A C 1
ATOM 804 O O . ALA A 1 113 ? -2.144 -6.658 -0.980 1.00 96.12 113 ALA A O 1
ATOM 805 N N . LEU A 1 114 ? -0.902 -5.321 -2.296 1.00 95.00 114 LEU A N 1
ATOM 806 C CA . LEU A 1 114 ? -1.137 -4.097 -1.539 1.00 95.00 114 LEU A CA 1
ATOM 807 C C . LEU A 1 114 ? -2.622 -3.727 -1.511 1.00 95.00 114 LEU A C 1
ATOM 809 O O . LEU A 1 114 ? -3.144 -3.429 -0.441 1.00 95.00 114 LEU A O 1
ATOM 813 N N . VAL A 1 115 ? -3.326 -3.797 -2.645 1.00 95.31 115 VAL A N 1
ATOM 814 C CA . VAL A 1 115 ? -4.772 -3.513 -2.706 1.00 95.31 115 VAL A CA 1
ATOM 815 C C . VAL A 1 115 ? -5.556 -4.446 -1.784 1.00 95.31 115 VAL A C 1
ATOM 817 O O . VAL A 1 115 ? -6.392 -3.981 -1.008 1.00 95.31 115 VAL A O 1
ATOM 820 N N . VAL A 1 116 ? -5.259 -5.748 -1.815 1.00 96.81 116 VAL A N 1
ATOM 821 C CA . VAL A 1 116 ? -5.922 -6.732 -0.945 1.00 96.81 116 VAL A CA 1
ATOM 822 C C . VAL A 1 116 ? -5.649 -6.432 0.532 1.00 96.81 116 VAL A C 1
ATOM 824 O O . VAL A 1 116 ? -6.578 -6.427 1.342 1.00 96.81 116 VAL A O 1
ATOM 827 N N . LYS A 1 117 ? -4.399 -6.126 0.898 1.00 95.38 117 LYS A N 1
ATOM 828 C CA . LYS A 1 117 ? -4.034 -5.795 2.285 1.00 95.38 117 LYS A CA 1
ATOM 829 C C . LYS A 1 117 ? -4.663 -4.492 2.771 1.00 95.38 117 LYS A C 1
ATOM 831 O O . LYS A 1 117 ? -5.156 -4.442 3.896 1.00 95.38 117 LYS A O 1
ATOM 836 N N . GLN A 1 118 ? -4.700 -3.458 1.937 1.00 93.50 118 GLN A N 1
ATOM 837 C CA . GLN A 1 118 ? -5.344 -2.187 2.274 1.00 93.50 118 GLN A CA 1
ATOM 838 C C . GLN A 1 118 ? -6.857 -2.361 2.468 1.00 93.50 118 GLN A C 1
ATOM 840 O O . GLN A 1 118 ? -7.418 -1.836 3.430 1.00 93.50 118 GLN A O 1
ATOM 845 N N . ALA A 1 119 ? -7.514 -3.169 1.627 1.00 95.69 119 ALA A N 1
ATOM 846 C CA . ALA A 1 119 ? -8.927 -3.504 1.793 1.00 95.69 119 ALA A CA 1
ATOM 847 C C . ALA A 1 119 ? -9.195 -4.258 3.109 1.00 95.69 119 ALA A C 1
ATOM 849 O O . ALA A 1 119 ? -10.142 -3.932 3.829 1.00 95.69 119 ALA A O 1
ATOM 850 N N . ALA A 1 120 ? -8.336 -5.220 3.462 1.00 95.00 120 ALA A N 1
ATOM 851 C CA . ALA A 1 120 ? -8.429 -5.939 4.731 1.00 95.00 120 ALA A CA 1
ATOM 852 C C . ALA A 1 120 ? -8.262 -5.001 5.941 1.00 95.00 120 ALA A C 1
ATOM 854 O O . ALA A 1 120 ? -9.044 -5.075 6.889 1.00 95.00 120 ALA A O 1
ATOM 855 N N . ASN A 1 121 ? -7.299 -4.074 5.893 1.00 95.00 121 ASN A N 1
ATOM 856 C CA . ASN A 1 121 ? -7.099 -3.072 6.944 1.00 95.00 121 ASN A CA 1
ATOM 857 C C . ASN A 1 121 ? -8.307 -2.149 7.098 1.00 95.00 121 ASN A C 1
ATOM 859 O O . ASN A 1 121 ? -8.770 -1.934 8.216 1.00 95.00 121 ASN A O 1
ATOM 863 N N . ALA A 1 122 ? -8.854 -1.644 5.991 1.00 94.62 122 ALA A N 1
ATOM 864 C CA . ALA A 1 122 ? -10.042 -0.796 6.019 1.00 94.62 122 ALA A CA 1
ATOM 865 C C . ALA A 1 122 ? -11.251 -1.525 6.633 1.00 94.62 122 ALA A C 1
ATOM 867 O O . ALA A 1 122 ? -11.969 -0.954 7.454 1.00 94.62 122 ALA A O 1
ATOM 868 N N . SER A 1 123 ? -11.446 -2.801 6.287 1.00 96.75 123 SER A N 1
ATOM 869 C CA . SER A 1 123 ? -12.514 -3.636 6.849 1.00 96.75 123 SER A CA 1
ATOM 870 C C . SER A 1 123 ? -12.358 -3.859 8.361 1.00 96.75 123 SER A C 1
ATOM 872 O O . SER A 1 123 ? -13.326 -3.705 9.116 1.00 96.75 123 SER A O 1
ATOM 874 N N . LEU A 1 124 ? -11.138 -4.168 8.817 1.00 94.00 124 LEU A N 1
ATOM 875 C CA . LEU A 1 124 ? -10.827 -4.354 10.236 1.00 94.00 124 LEU A CA 1
ATOM 876 C C . LEU A 1 124 ? -11.064 -3.064 11.027 1.00 94.00 124 LEU A C 1
ATOM 878 O O . LEU A 1 124 ? -11.813 -3.071 12.002 1.00 94.00 124 LEU A O 1
ATOM 882 N N . LEU A 1 125 ? -10.490 -1.946 10.575 1.00 92.94 125 LEU A N 1
ATOM 883 C CA . LEU A 1 125 ? -10.646 -0.644 11.226 1.00 92.94 125 LEU A CA 1
ATOM 884 C C . LEU A 1 125 ? -12.115 -0.203 11.271 1.00 92.94 125 LEU A C 1
ATOM 886 O O . LEU A 1 125 ? -12.577 0.275 12.304 1.00 92.94 125 LEU A O 1
ATOM 890 N N . GLY A 1 126 ? -12.879 -0.425 10.197 1.00 92.94 126 GLY A N 1
ATOM 891 C CA . GLY A 1 126 ? -14.315 -0.135 10.173 1.00 92.94 126 GLY A CA 1
ATOM 892 C C . GLY A 1 126 ? -15.137 -1.011 11.125 1.00 92.94 126 GLY A C 1
ATOM 893 O O . GLY A 1 126 ? -16.181 -0.593 11.622 1.00 92.94 126 GLY A O 1
ATOM 894 N N . THR A 1 127 ? -14.683 -2.229 11.417 1.00 93.44 127 THR A N 1
ATOM 895 C CA . THR A 1 127 ? -15.317 -3.084 12.431 1.00 93.44 127 THR A CA 1
ATOM 896 C C . THR A 1 127 ? -14.974 -2.610 13.837 1.00 93.44 127 THR A C 1
ATOM 898 O O . THR A 1 127 ? -15.884 -2.429 14.641 1.00 93.44 127 THR A O 1
ATOM 901 N N . LEU A 1 128 ? -13.700 -2.312 14.103 1.00 89.19 128 LEU A N 1
ATOM 902 C CA . LEU A 1 128 ? -13.253 -1.767 15.386 1.00 89.19 128 LEU A CA 1
ATOM 903 C C . LEU A 1 128 ? -13.964 -0.452 15.732 1.00 89.19 128 LEU A C 1
ATOM 905 O O . LEU A 1 128 ? -14.439 -0.301 16.852 1.00 89.19 128 LEU A O 1
ATOM 909 N N . ALA A 1 129 ? -14.113 0.460 14.767 1.00 88.31 129 ALA A N 1
ATOM 910 C CA . ALA A 1 129 ? -14.832 1.717 14.966 1.00 88.31 129 ALA A CA 1
ATOM 911 C C . ALA A 1 129 ? -16.298 1.492 15.377 1.00 88.31 129 ALA A C 1
ATOM 913 O O . ALA A 1 129 ? -16.764 2.077 16.350 1.00 88.31 129 ALA A O 1
ATOM 914 N N . ARG A 1 130 ? -17.008 0.576 14.701 1.00 87.62 130 ARG A N 1
ATOM 915 C CA . ARG A 1 130 ? -18.404 0.248 15.041 1.00 87.62 130 ARG A CA 1
ATOM 916 C C . ARG A 1 130 ? -18.547 -0.356 16.436 1.00 87.62 130 ARG A C 1
ATOM 918 O O . ARG A 1 130 ? -19.515 -0.051 17.129 1.00 87.62 130 ARG A O 1
ATOM 925 N N . GLU A 1 131 ? -17.620 -1.217 16.848 1.00 86.56 131 GLU A N 1
ATOM 926 C CA . GLU A 1 131 ? -17.643 -1.773 18.206 1.00 86.56 131 GLU A CA 1
ATOM 927 C C . GLU A 1 131 ? -17.307 -0.710 19.260 1.00 86.56 131 GLU A C 1
ATOM 929 O O . GLU A 1 131 ? -17.947 -0.678 20.311 1.00 86.56 131 GLU A O 1
ATOM 934 N N . MET A 1 132 ? -16.382 0.212 18.969 1.00 84.75 132 MET A N 1
ATOM 935 C CA . MET A 1 132 ? -16.124 1.364 19.839 1.00 84.75 132 MET A CA 1
ATOM 936 C C . MET A 1 132 ? -17.371 2.237 20.003 1.00 84.75 132 MET A C 1
ATOM 938 O O . MET A 1 132 ? -17.722 2.560 21.134 1.00 84.75 132 MET A O 1
ATOM 942 N N . ASP A 1 133 ? -18.096 2.545 18.925 1.00 79.88 133 ASP A N 1
ATOM 943 C CA . ASP A 1 133 ? -19.336 3.329 18.997 1.00 79.88 133 ASP A CA 1
ATOM 944 C C . ASP A 1 133 ? -20.405 2.644 19.860 1.00 79.88 133 ASP A C 1
ATOM 946 O O . ASP A 1 133 ? -21.088 3.294 20.661 1.00 79.88 133 ASP A O 1
ATOM 950 N N . ARG A 1 134 ? -20.540 1.315 19.743 1.00 77.62 134 ARG A N 1
ATOM 951 C CA . ARG A 1 134 ? -21.433 0.524 20.603 1.00 77.62 134 ARG A CA 1
ATOM 952 C C . ARG A 1 134 ? -21.004 0.579 22.060 1.00 77.62 134 ARG A C 1
ATOM 954 O O . ARG A 1 134 ? -21.857 0.763 22.925 1.00 77.62 134 ARG A O 1
ATOM 961 N N . PHE A 1 135 ? -19.709 0.445 22.335 1.00 79.38 135 PHE A N 1
ATOM 962 C CA . PHE A 1 135 ? -19.183 0.505 23.693 1.00 79.38 135 PHE A CA 1
ATOM 963 C C . PHE A 1 135 ? -19.373 1.894 24.310 1.00 79.38 135 PHE A C 1
ATOM 965 O O . PHE A 1 135 ? -19.853 2.005 25.435 1.00 79.38 135 PHE A O 1
ATOM 972 N N . THR A 1 136 ? -19.099 2.960 23.560 1.00 75.44 136 THR A N 1
ATOM 973 C CA . THR A 1 136 ? -19.369 4.337 23.985 1.00 75.44 136 THR A CA 1
ATOM 974 C C . THR A 1 136 ? -20.857 4.556 24.240 1.00 75.44 136 THR A C 1
ATOM 976 O O . THR A 1 136 ? -21.218 5.131 25.263 1.00 75.44 136 THR A O 1
ATOM 979 N N . SER A 1 137 ? -21.734 4.052 23.369 1.00 72.06 137 SER A N 1
ATOM 980 C CA . SER A 1 137 ? -23.187 4.132 23.566 1.00 72.06 137 SER A CA 1
ATOM 981 C C . SER A 1 137 ? -23.633 3.370 24.815 1.00 72.06 137 SER A C 1
ATOM 983 O O . SER A 1 137 ? -24.454 3.867 25.584 1.00 72.06 137 SER A O 1
ATOM 985 N N . PHE A 1 138 ? -23.076 2.179 25.052 1.00 77.94 138 PHE A N 1
ATOM 986 C CA . PHE A 1 138 ? -23.320 1.405 26.266 1.00 77.94 138 PHE A CA 1
ATOM 987 C C . PHE A 1 138 ? -22.873 2.172 27.510 1.00 77.94 138 PHE A C 1
ATOM 989 O O . PHE A 1 138 ? -23.665 2.314 28.434 1.00 77.94 138 PHE A O 1
ATOM 996 N N . LEU A 1 139 ? -21.653 2.717 27.526 1.00 76.62 139 LEU A N 1
ATOM 997 C CA . LEU A 1 139 ? -21.147 3.499 28.652 1.00 76.62 139 LEU A CA 1
ATOM 998 C C . LEU A 1 139 ? -21.990 4.748 28.908 1.00 76.62 139 LEU A C 1
ATOM 1000 O O . LEU A 1 139 ? -22.309 5.022 30.057 1.00 76.62 139 LEU A O 1
ATOM 1004 N N . MET A 1 140 ? -22.401 5.473 27.866 1.00 72.31 140 MET A N 1
ATOM 1005 C CA . MET A 1 140 ? -23.275 6.641 28.005 1.00 72.31 140 MET A CA 1
ATOM 1006 C C . MET A 1 140 ? -24.651 6.270 28.561 1.00 72.31 140 MET A C 1
ATOM 1008 O O . MET A 1 140 ? -25.164 6.979 29.420 1.00 72.31 140 MET A O 1
ATOM 1012 N N . ASN A 1 141 ? -25.241 5.154 28.125 1.00 72.88 141 ASN A N 1
ATOM 1013 C CA . ASN A 1 141 ? -26.518 4.673 28.660 1.00 72.88 141 ASN A CA 1
ATOM 1014 C C . ASN A 1 141 ? -26.381 4.121 30.080 1.00 72.88 141 ASN A C 1
ATOM 1016 O O . ASN A 1 141 ? -27.259 4.342 30.906 1.00 72.88 141 ASN A O 1
ATOM 1020 N N . PHE A 1 142 ? -25.287 3.426 30.382 1.00 72.88 142 PHE A N 1
ATOM 1021 C CA . PHE A 1 142 ? -25.009 2.902 31.712 1.00 72.88 142 PHE A CA 1
ATOM 1022 C C . PHE A 1 142 ? -24.744 4.039 32.698 1.00 72.88 142 PHE A C 1
ATOM 1024 O O . PHE A 1 142 ? -25.391 4.092 33.735 1.00 72.88 142 PHE A O 1
ATOM 1031 N N . MET A 1 143 ? -23.863 4.986 32.357 1.00 63.56 143 MET A N 1
ATOM 1032 C CA . MET A 1 143 ? -23.566 6.167 33.171 1.00 63.56 143 MET A CA 1
ATOM 1033 C C . MET A 1 143 ? -24.747 7.133 33.243 1.00 63.56 143 MET A C 1
ATOM 1035 O O . MET A 1 143 ? -25.040 7.642 34.314 1.00 63.56 143 MET A O 1
ATOM 1039 N N . GLY A 1 144 ? -25.443 7.384 32.135 1.00 58.75 144 GLY A N 1
ATOM 1040 C CA . GLY A 1 144 ? -26.654 8.206 32.103 1.00 58.75 144 GLY A CA 1
ATOM 1041 C C . GLY A 1 144 ? -27.790 7.566 32.896 1.00 58.75 144 GLY A C 1
ATOM 1042 O O . GLY A 1 144 ? -28.479 8.247 33.648 1.00 58.75 144 GLY A O 1
ATOM 1043 N N . GLY A 1 145 ? -27.918 6.241 32.817 1.00 56.44 145 GLY A N 1
ATOM 1044 C CA . GLY A 1 145 ? -28.762 5.457 33.705 1.00 56.44 145 GLY A CA 1
ATOM 1045 C C . GLY A 1 145 ? -28.334 5.626 35.162 1.00 56.44 145 GLY A C 1
ATOM 1046 O O . GLY A 1 145 ? -29.145 5.980 36.001 1.00 56.44 145 GLY A O 1
ATOM 1047 N N . TRP A 1 146 ? -27.053 5.499 35.477 1.00 50.88 146 TRP A N 1
ATOM 1048 C CA . TRP A 1 146 ? -26.529 5.747 36.821 1.00 50.88 146 TRP A CA 1
ATOM 1049 C C . TRP A 1 146 ? -26.803 7.169 37.335 1.00 50.88 146 TRP A C 1
ATOM 1051 O O . TRP A 1 146 ? -27.143 7.344 38.498 1.00 50.88 146 TRP A O 1
ATOM 1061 N N . ILE A 1 147 ? -26.715 8.188 36.479 1.00 54.53 147 ILE A N 1
ATOM 1062 C CA . ILE A 1 147 ? -27.017 9.585 36.828 1.00 54.53 147 ILE A CA 1
ATOM 1063 C C . ILE A 1 147 ? -28.516 9.775 37.109 1.00 54.53 147 ILE A C 1
ATOM 1065 O O . ILE A 1 147 ? -28.877 10.533 38.005 1.00 54.53 147 ILE A O 1
ATOM 1069 N N . ILE A 1 148 ? -29.390 9.093 36.363 1.00 49.81 148 ILE A N 1
ATOM 1070 C CA . ILE A 1 148 ? -30.851 9.194 36.517 1.00 49.81 148 ILE A CA 1
ATOM 1071 C C . ILE A 1 148 ? -31.365 8.322 37.674 1.00 49.81 148 ILE A C 1
ATOM 1073 O O . ILE A 1 148 ? -32.344 8.684 38.328 1.00 49.81 148 ILE A O 1
ATOM 1077 N N . TYR A 1 149 ? -30.729 7.174 37.912 1.00 50.88 149 TYR A N 1
ATOM 1078 C CA . TYR A 1 149 ? -31.235 6.109 38.774 1.00 50.88 149 TYR A CA 1
ATOM 1079 C C . TYR A 1 149 ? -30.403 5.881 40.061 1.00 50.88 149 TYR A C 1
ATOM 1081 O O . TYR A 1 149 ? -30.893 5.237 40.988 1.00 50.88 149 TYR A O 1
ATOM 1089 N N . GLY A 1 150 ? -29.182 6.420 40.171 1.00 47.19 150 GLY A N 1
ATOM 1090 C CA . GLY A 1 150 ? -28.263 6.194 41.301 1.00 47.19 150 GLY A CA 1
ATOM 1091 C 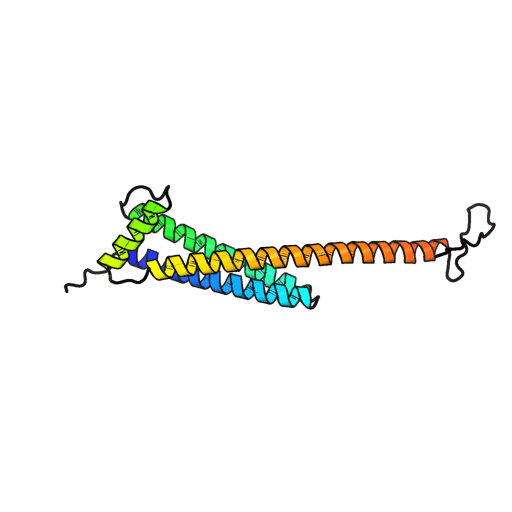C . GLY A 1 150 ? -27.813 4.731 41.466 1.00 47.19 150 GLY A C 1
ATOM 1092 O O . GLY A 1 150 ? -28.232 3.856 40.707 1.00 47.19 150 GLY A O 1
ATOM 1093 N N . ASP A 1 151 ? -26.989 4.458 42.490 1.00 49.25 151 ASP A N 1
ATOM 1094 C CA . ASP A 1 151 ? -26.512 3.107 42.872 1.00 49.25 151 ASP A CA 1
ATOM 1095 C C . ASP A 1 151 ? -27.664 2.091 43.085 1.00 49.25 151 ASP A C 1
ATOM 1097 O O . ASP A 1 151 ? -27.503 0.895 42.850 1.00 49.25 151 ASP A O 1
ATOM 1101 N N . ASP A 1 152 ? -28.855 2.573 43.464 1.00 48.66 152 ASP A N 1
ATOM 1102 C CA . ASP A 1 152 ? -30.024 1.750 43.811 1.00 48.66 152 ASP A CA 1
ATOM 1103 C C . ASP A 1 152 ? -31.059 1.564 42.674 1.00 48.66 152 ASP A C 1
ATOM 1105 O O . ASP A 1 152 ? -32.059 0.854 42.845 1.00 48.66 152 ASP A O 1
ATOM 1109 N N . GLY A 1 153 ? -30.862 2.164 41.491 1.00 45.62 153 GLY A N 1
ATOM 1110 C CA . GLY A 1 153 ? -31.773 1.970 40.351 1.00 45.62 153 GLY A CA 1
ATOM 1111 C C . GLY A 1 153 ? -33.125 2.714 40.447 1.00 45.62 153 GLY A C 1
ATOM 1112 O O . GLY A 1 153 ? -34.115 2.314 39.822 1.00 45.62 153 GLY A O 1
ATOM 1113 N N . THR A 1 154 ? -33.216 3.781 41.239 1.00 46.25 154 THR A N 1
ATOM 1114 C CA . THR A 1 154 ? -34.428 4.589 41.457 1.00 46.25 154 THR A CA 1
ATOM 1115 C C . THR A 1 154 ? -34.446 5.862 40.616 1.00 46.25 154 THR A C 1
ATOM 1117 O O . THR A 1 154 ? -33.697 6.791 40.894 1.00 46.25 154 THR A O 1
ATOM 1120 N N . ALA A 1 155 ? -35.361 5.956 39.642 1.00 49.53 155 ALA A N 1
ATOM 1121 C CA . ALA A 1 155 ? -35.601 7.214 38.934 1.00 49.53 155 ALA A CA 1
ATOM 1122 C C . ALA A 1 155 ? -36.327 8.164 39.872 1.00 49.53 155 ALA A C 1
ATOM 1124 O O . ALA A 1 155 ? -37.384 7.815 40.413 1.00 49.53 155 ALA A O 1
ATOM 1125 N N . VAL A 1 156 ? -35.807 9.379 40.006 1.00 44.34 156 VAL A N 1
ATOM 1126 C CA . VAL A 1 156 ? -36.509 10.468 40.680 1.00 44.34 156 VAL A CA 1
ATOM 1127 C C . VAL A 1 156 ? -37.260 11.263 39.613 1.00 44.34 156 VAL A C 1
ATOM 1129 O O . VAL A 1 156 ? -36.658 11.974 38.815 1.00 44.34 156 VAL A O 1
ATOM 1132 N N . ALA A 1 157 ? -38.583 11.111 39.552 1.00 43.97 157 ALA A N 1
ATOM 1133 C CA . ALA A 1 157 ? -39.420 12.005 38.756 1.00 43.97 157 ALA A CA 1
ATOM 1134 C C . ALA A 1 157 ? -39.529 13.376 39.461 1.00 43.97 157 ALA A C 1
ATOM 1136 O O . ALA A 1 157 ? -39.490 13.434 40.691 1.00 43.97 157 ALA A O 1
ATOM 1137 N N . GLU A 1 158 ? -39.696 14.470 38.704 1.00 41.06 158 GLU A N 1
ATOM 1138 C CA . GLU A 1 158 ? -39.783 15.867 39.201 1.00 41.06 158 GLU A CA 1
ATOM 1139 C C . GLU A 1 158 ? -40.817 16.094 40.326 1.00 41.06 158 GLU A C 1
ATOM 1141 O O . GLU A 1 158 ? -40.761 17.091 41.039 1.00 41.06 158 GLU A O 1
ATOM 1146 N N . ASN A 1 159 ? -41.746 15.162 40.532 1.00 50.91 159 ASN A N 1
ATOM 1147 C CA . ASN A 1 159 ? -42.746 15.162 41.599 1.00 50.91 159 ASN A CA 1
ATOM 1148 C C . ASN A 1 159 ? -42.313 14.417 42.885 1.00 50.91 159 ASN A C 1
ATOM 1150 O O . ASN A 1 159 ? -43.146 14.158 43.754 1.00 50.91 159 ASN A O 1
ATOM 1154 N N . GLY A 1 160 ? -41.025 14.088 43.038 1.00 47.47 160 GLY A N 1
ATOM 1155 C CA . GLY A 1 160 ? -40.420 13.669 44.310 1.00 47.47 160 GLY A CA 1
ATOM 1156 C C . GLY A 1 160 ? -40.771 12.256 44.790 1.00 47.47 160 GLY A C 1
ATOM 1157 O O . GLY A 1 160 ? -40.448 11.901 45.921 1.00 47.47 160 GLY A O 1
ATOM 1158 N N . GLN A 1 161 ? -41.419 11.435 43.962 1.00 47.59 161 GLN A N 1
ATOM 1159 C CA . GLN A 1 161 ? -41.711 10.035 44.280 1.00 47.59 161 GLN A CA 1
ATOM 1160 C C . GLN A 1 161 ? -40.755 9.123 43.492 1.00 47.59 161 GLN A C 1
ATOM 1162 O O . GLN A 1 161 ? -40.908 9.009 42.271 1.00 47.59 161 GLN A O 1
ATOM 1167 N N . PRO A 1 162 ? -39.768 8.476 44.141 1.00 51.75 162 PRO A N 1
ATOM 1168 C CA . PRO A 1 162 ? -38.874 7.548 43.461 1.00 51.75 162 PRO A CA 1
ATOM 1169 C C . PRO A 1 162 ? -39.655 6.325 42.962 1.00 51.75 162 PRO A C 1
ATOM 1171 O O . PRO A 1 162 ? -40.379 5.677 43.720 1.00 51.75 162 PRO A O 1
ATOM 1174 N N . ARG A 1 163 ? -39.505 5.986 41.676 1.00 48.88 163 ARG A N 1
ATOM 1175 C CA . ARG A 1 163 ? -40.026 4.737 41.097 1.00 48.88 163 ARG A CA 1
ATOM 1176 C C . ARG A 1 163 ? -38.863 3.848 40.673 1.00 48.88 163 ARG A C 1
ATOM 1178 O O . ARG A 1 163 ? -37.990 4.262 39.914 1.00 48.88 163 ARG A O 1
ATOM 1185 N N . ARG A 1 164 ? -38.872 2.604 41.157 1.00 46.91 164 ARG A N 1
ATOM 1186 C CA . ARG A 1 164 ? -37.915 1.567 40.762 1.00 46.91 164 ARG A CA 1
ATOM 1187 C C . ARG A 1 164 ? -38.248 1.109 39.344 1.00 46.91 164 ARG A C 1
ATOM 1189 O O . ARG A 1 164 ? -39.355 0.627 39.107 1.00 46.91 164 ARG A O 1
ATOM 1196 N N . VAL A 1 165 ? -37.315 1.265 38.411 1.00 46.91 165 VAL A N 1
ATOM 1197 C CA . VAL A 1 165 ? -37.482 0.757 37.044 1.00 46.91 165 VAL A CA 1
ATOM 1198 C C . VAL A 1 165 ? -36.892 -0.647 37.004 1.00 46.91 165 VAL A C 1
ATOM 1200 O O . VAL A 1 165 ? -35.685 -0.820 37.146 1.00 46.91 165 VAL A O 1
ATOM 1203 N N . SER A 1 166 ? -37.745 -1.670 36.894 1.00 37.81 166 SER A N 1
ATOM 1204 C CA . SER A 1 166 ? -37.265 -3.042 36.726 1.00 37.81 166 SER A CA 1
ATOM 1205 C C . SER A 1 166 ? -36.831 -3.249 35.281 1.00 37.81 166 SER A C 1
ATOM 1207 O O . SER A 1 166 ? -37.661 -3.199 34.372 1.00 37.81 166 SER A O 1
ATOM 1209 N N . PHE A 1 167 ? -35.552 -3.537 35.077 1.00 39.41 167 PHE A N 1
ATOM 1210 C CA . PHE A 1 167 ? -35.080 -4.108 33.825 1.00 39.41 167 PHE A CA 1
ATOM 1211 C C . PHE A 1 167 ? -35.220 -5.628 33.930 1.00 39.41 167 PHE A C 1
ATOM 1213 O O . PHE A 1 167 ? -34.416 -6.293 34.578 1.00 39.41 167 PHE A O 1
ATOM 1220 N N . SER A 1 168 ? -36.295 -6.163 33.358 1.00 32.44 168 SER A N 1
ATOM 1221 C CA . SER A 1 168 ? -36.418 -7.596 33.090 1.00 32.44 168 SER A CA 1
ATOM 1222 C C . SER A 1 168 ? -35.627 -7.884 31.814 1.00 32.44 168 SER A C 1
ATOM 1224 O O . SER A 1 168 ? -35.858 -7.208 30.810 1.00 32.44 168 SER A O 1
ATOM 1226 N N . ALA A 1 169 ? -34.672 -8.814 31.900 1.00 35.94 169 ALA A N 1
ATOM 1227 C CA . ALA A 1 169 ? -33.837 -9.284 30.793 1.00 35.94 169 ALA A CA 1
ATOM 1228 C C . ALA A 1 169 ? -34.645 -9.973 29.683 1.00 35.94 169 ALA A C 1
ATOM 1230 O O . ALA A 1 169 ? -35.701 -10.566 30.010 1.00 35.94 169 ALA A O 1
#

Sequence (169 aa):
MTMYPVDMTAKRFCLAMDQLLACMSEALLLSERMHEAAAAGDAARVSSLAAQTGRVAEGIKAAGRELLACADTGGAGRPGTGSGFLDYVSGIDSSYGMDLAGKVEGFAELARALVVKQAANASLLGTLAREMDRFTSFLMNFMGGWIIYGDDGTAVAENGQPRRVSFSA

Radius of gyration: 28.6 Å; chains: 1; bounding box: 72×25×74 Å

pLDDT: mean 78.71, std 19.11, range [32.44, 97.75]

Foldseek 3Di:
DPQDPDPPLLVLLVVLLVQLLVLLVVLLVLLVQLLVCLVVVVPVSNVVSVVVNVVSVVSNVVSVVSNQVSLVPPPQPRPPDPVSSVVVQVVSCVNRVDDVVVSVVSSVVSVVSSVVSVVVSVVSVVVVVVVVVVVVVVCCCVVVQCVQQPPNQWGQDPVGDTDRDDDDD

Secondary structure (DSSP, 8-state):
---PPPPHHHHHHHHHHHHHHHHHHHHHHHHHHHHHHHHTT-HHHHHHHHHHHHHHHHHHHHHHHHHHHHHHHT-SS-SSSHHHHHHHHHHHHHHHT--HHHHHHHHHHHHHHHHHHHHHHHHHHHHHHHHHHHHHHHHHHHHHHHHHHTTTTEEE-TTS-EEE-----